Protein AF-A0ABD0WHJ7-F1 (afdb_monomer_lite)

Structure (mmCIF, N/CA/C/O backbone):
data_AF-A0ABD0WHJ7-F1
#
_entry.id   AF-A0ABD0WHJ7-F1
#
loop_
_atom_site.group_PDB
_atom_site.id
_atom_site.type_symbol
_atom_site.label_atom_id
_atom_site.label_alt_id
_atom_site.label_comp_id
_atom_site.label_asym_id
_atom_site.label_entity_id
_atom_site.label_seq_id
_atom_site.pdbx_PDB_ins_code
_atom_site.Cartn_x
_atom_site.Cartn_y
_atom_site.Cartn_z
_atom_site.occupancy
_atom_site.B_iso_or_equiv
_atom_site.auth_seq_id
_atom_site.auth_comp_id
_atom_site.auth_asym_id
_atom_site.auth_atom_id
_atom_site.pdbx_PDB_model_num
ATOM 1 N N . MET A 1 1 ? 36.253 60.036 -29.760 1.00 35.03 1 MET A N 1
ATOM 2 C CA . MET A 1 1 ? 35.788 59.041 -28.772 1.00 35.03 1 MET A CA 1
ATOM 3 C C . MET A 1 1 ? 35.378 57.776 -29.531 1.00 35.03 1 MET A C 1
ATOM 5 O O . MET A 1 1 ? 34.557 57.881 -30.425 1.00 35.03 1 MET A O 1
ATOM 9 N N . ASN A 1 2 ? 36.084 56.672 -29.255 1.00 42.66 2 ASN A N 1
ATOM 10 C CA . ASN A 1 2 ? 35.967 55.265 -29.696 1.00 42.66 2 ASN A CA 1
ATOM 11 C C . ASN A 1 2 ? 35.539 54.884 -31.145 1.00 42.66 2 ASN A C 1
ATOM 13 O O . ASN A 1 2 ? 34.380 54.905 -31.533 1.00 42.66 2 ASN A O 1
ATOM 17 N N . LYS A 1 3 ? 36.512 54.353 -31.908 1.00 43.16 3 LYS A N 1
ATOM 18 C CA . LYS A 1 3 ? 36.286 53.392 -33.000 1.00 43.16 3 LYS A CA 1
ATOM 19 C C . LYS A 1 3 ? 36.239 51.978 -32.413 1.00 43.16 3 LYS A C 1
ATOM 21 O O . LYS A 1 3 ? 37.250 51.518 -31.887 1.00 43.16 3 LYS A O 1
ATOM 26 N N . SER A 1 4 ? 35.123 51.266 -32.560 1.00 56.25 4 SER A N 1
ATOM 27 C CA . SER A 1 4 ? 35.011 49.867 -32.120 1.00 56.25 4 SER A CA 1
ATOM 28 C C . SER A 1 4 ? 35.163 48.895 -33.292 1.00 56.25 4 SER A C 1
ATOM 30 O O . SER A 1 4 ? 34.253 48.605 -34.063 1.00 56.25 4 SER A O 1
ATOM 32 N N . LYS A 1 5 ? 36.410 48.443 -33.395 1.00 49.12 5 LYS A N 1
ATOM 33 C CA . LYS A 1 5 ? 37.026 47.374 -34.186 1.00 49.12 5 LYS A CA 1
ATOM 34 C C . LYS A 1 5 ? 36.140 46.115 -34.306 1.00 49.12 5 LYS A C 1
ATOM 36 O O . LYS A 1 5 ? 35.992 45.372 -33.340 1.00 49.12 5 LYS A O 1
ATOM 41 N N . ARG A 1 6 ? 35.611 45.829 -35.506 1.00 57.69 6 ARG A N 1
ATOM 42 C CA . ARG A 1 6 ? 35.060 44.503 -35.855 1.00 57.69 6 ARG A CA 1
ATOM 43 C C . ARG A 1 6 ? 36.197 43.480 -35.789 1.00 57.69 6 ARG A C 1
ATOM 45 O O . ARG A 1 6 ? 37.166 43.574 -36.540 1.00 57.69 6 ARG A O 1
ATOM 52 N N . LYS A 1 7 ? 36.108 42.535 -34.854 1.00 57.53 7 LYS A N 1
ATOM 53 C CA . LYS A 1 7 ? 37.086 41.459 -34.686 1.00 57.53 7 LYS A CA 1
ATOM 54 C C . LYS A 1 7 ? 36.726 40.314 -35.630 1.00 57.53 7 LYS A C 1
ATOM 56 O O . LYS A 1 7 ? 35.741 39.621 -35.423 1.00 57.53 7 LYS A O 1
ATOM 61 N N . SER A 1 8 ? 37.533 40.167 -36.675 1.00 51.59 8 SER A N 1
ATOM 62 C CA . SER A 1 8 ? 37.621 38.968 -37.507 1.00 51.59 8 SER A CA 1
ATOM 63 C C . SER A 1 8 ? 38.028 37.764 -36.652 1.00 51.59 8 SER A C 1
ATOM 65 O O . SER A 1 8 ? 38.966 37.884 -35.856 1.00 51.59 8 SER A O 1
ATOM 67 N N . ARG A 1 9 ? 37.360 36.615 -36.837 1.00 46.69 9 ARG A N 1
ATOM 68 C CA . ARG A 1 9 ? 37.979 35.297 -36.636 1.00 46.69 9 ARG A CA 1
ATOM 69 C C . ARG A 1 9 ? 37.249 34.188 -37.412 1.00 46.69 9 ARG A C 1
ATOM 71 O O . ARG A 1 9 ? 36.320 33.588 -36.899 1.00 46.69 9 ARG A O 1
ATOM 78 N N . VAL A 1 10 ? 37.757 33.955 -38.624 1.00 47.09 10 VAL A N 1
ATOM 79 C CA . VAL A 1 10 ? 38.113 32.649 -39.213 1.00 47.09 10 VAL A CA 1
ATOM 80 C C . VAL A 1 10 ? 37.068 31.528 -39.118 1.00 47.09 10 VAL A C 1
ATOM 82 O O . VAL A 1 10 ? 37.019 30.791 -38.135 1.00 47.09 10 VAL A O 1
ATOM 85 N N . ASP A 1 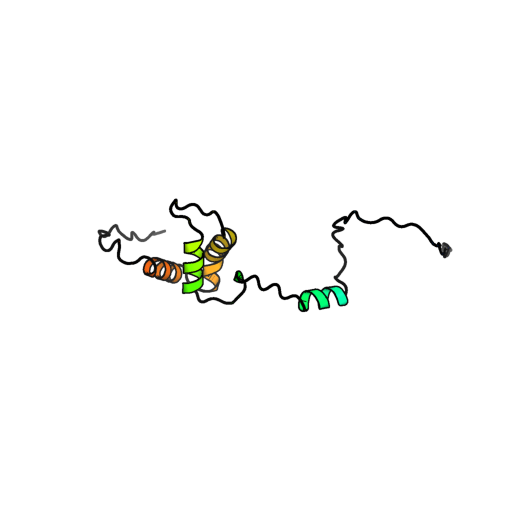11 ? 36.346 31.326 -40.219 1.00 44.50 11 ASP A N 1
ATOM 86 C CA . ASP A 1 11 ? 35.859 30.015 -40.644 1.00 44.50 11 ASP A CA 1
ATOM 87 C C . ASP A 1 11 ? 37.058 29.088 -40.904 1.00 44.50 11 ASP A C 1
ATOM 89 O O . ASP A 1 11 ? 37.924 29.397 -41.726 1.00 44.50 11 ASP A O 1
ATOM 93 N N . LEU A 1 12 ? 37.124 27.951 -40.205 1.00 43.75 12 LEU A N 1
ATOM 94 C CA . LEU A 1 12 ? 38.002 26.840 -40.574 1.00 43.75 12 LEU A CA 1
ATOM 95 C C . LEU A 1 12 ? 37.165 25.557 -40.702 1.00 43.75 12 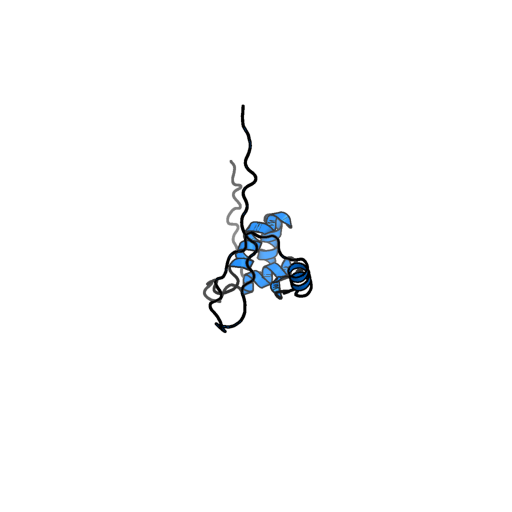LEU A C 1
ATOM 97 O O . LEU A 1 12 ? 36.583 25.117 -39.707 1.00 43.75 12 LEU A O 1
ATOM 101 N N . PRO A 1 13 ? 37.124 24.925 -41.886 1.00 54.22 13 PRO A N 1
ATOM 102 C CA . PRO A 1 13 ? 36.626 23.573 -42.047 1.00 54.22 13 PRO A CA 1
ATOM 103 C C . PRO A 1 13 ? 37.773 22.592 -41.775 1.00 54.22 13 PRO A C 1
ATOM 105 O O . PRO A 1 13 ? 38.843 22.681 -42.372 1.00 54.22 13 PRO A O 1
ATOM 108 N N . CYS A 1 14 ? 37.559 21.634 -40.883 1.00 34.94 14 CYS A N 1
ATOM 109 C CA . CYS A 1 14 ? 38.422 20.462 -40.755 1.00 34.94 14 CYS A CA 1
ATOM 110 C C . CYS A 1 14 ? 37.475 19.270 -40.549 1.00 34.94 14 CYS A C 1
ATOM 112 O O . CYS A 1 14 ? 36.695 19.270 -39.605 1.00 34.94 14 CYS A O 1
ATOM 114 N N . GLY A 1 15 ? 37.343 18.300 -41.451 1.00 34.69 15 GLY A N 1
ATOM 115 C CA . GLY A 1 15 ? 38.397 17.674 -42.238 1.00 34.69 15 GLY A CA 1
ATOM 116 C C . GLY A 1 15 ? 38.745 16.330 -41.598 1.00 34.69 15 GLY A C 1
ATOM 117 O O . GLY A 1 15 ? 39.685 16.262 -40.830 1.00 34.69 15 GLY A O 1
ATOM 118 N N . VAL A 1 16 ? 37.918 15.316 -41.889 1.00 40.66 16 VAL A N 1
ATOM 119 C CA . VAL A 1 16 ? 38.224 13.881 -42.088 1.00 40.66 16 VAL A CA 1
ATOM 120 C C . VAL A 1 16 ? 39.148 13.126 -41.091 1.00 40.66 16 VAL A C 1
ATOM 122 O O . VAL A 1 16 ? 40.270 13.512 -40.806 1.00 40.66 16 VAL A O 1
ATOM 125 N N . THR A 1 17 ? 38.700 11.903 -40.752 1.00 35.56 17 THR A N 1
ATOM 126 C CA . THR A 1 17 ? 39.390 10.723 -40.160 1.00 35.56 17 THR A CA 1
ATOM 127 C C . THR A 1 17 ? 39.567 10.608 -38.642 1.00 35.56 17 THR A C 1
ATOM 129 O O . THR A 1 17 ? 39.996 11.525 -37.959 1.00 35.56 17 THR A O 1
ATOM 132 N N . GLY A 1 18 ? 39.305 9.391 -38.138 1.00 32.72 18 GLY A N 1
ATOM 133 C CA . GLY A 1 18 ? 39.825 8.901 -36.858 1.00 32.72 18 GLY A CA 1
ATOM 134 C C . GLY A 1 18 ? 38.759 8.326 -35.931 1.00 32.72 18 GLY A C 1
ATOM 135 O O . GLY A 1 18 ? 38.123 9.051 -35.173 1.00 32.72 18 GLY A O 1
ATOM 136 N N . GLY A 1 19 ? 38.562 7.006 -35.968 1.00 45.53 19 GLY A N 1
ATOM 137 C CA . GLY A 1 19 ? 37.704 6.310 -35.014 1.00 45.53 19 GLY A CA 1
ATOM 138 C C . GLY A 1 19 ? 38.291 6.310 -33.602 1.00 45.53 19 GLY A C 1
ATOM 139 O O . GLY A 1 19 ? 39.445 5.948 -33.414 1.00 45.53 19 GLY A O 1
ATOM 140 N N . VAL A 1 20 ? 37.465 6.628 -32.602 1.00 37.66 20 VAL A N 1
ATOM 141 C CA . VAL A 1 20 ? 37.690 6.256 -31.198 1.00 37.66 20 VAL A CA 1
ATOM 142 C C . VAL A 1 20 ? 36.336 5.900 -30.584 1.00 37.66 20 VAL A C 1
ATOM 144 O O . VAL A 1 20 ? 35.479 6.757 -30.368 1.00 37.66 20 VAL A O 1
ATOM 147 N N . ARG A 1 21 ? 36.119 4.607 -30.317 1.00 47.53 21 ARG A N 1
ATOM 148 C CA . ARG A 1 21 ? 34.972 4.135 -29.535 1.00 47.53 21 ARG A CA 1
ATOM 149 C C . ARG A 1 21 ? 35.259 4.305 -28.042 1.00 47.53 21 ARG A C 1
ATOM 151 O O . ARG A 1 21 ? 36.242 3.795 -27.525 1.00 47.53 21 ARG A O 1
ATOM 158 N N . SER A 1 22 ? 34.275 4.895 -27.368 1.00 53.25 22 SER A N 1
ATOM 159 C CA . SER A 1 22 ? 33.838 4.572 -26.007 1.00 53.25 22 SER A CA 1
ATOM 160 C C . SER A 1 22 ? 34.751 4.940 -24.828 1.00 53.25 22 SER A C 1
ATOM 162 O O . SER A 1 22 ? 35.399 4.095 -24.216 1.00 53.25 22 SER A O 1
ATOM 164 N N . ARG A 1 23 ? 34.578 6.173 -24.346 1.00 46.41 23 ARG A N 1
ATOM 165 C CA . ARG A 1 23 ? 34.339 6.423 -22.915 1.00 46.41 23 ARG A CA 1
ATOM 166 C C . ARG A 1 23 ? 33.088 7.290 -22.808 1.00 46.41 23 ARG A C 1
ATOM 168 O O . ARG A 1 23 ? 33.129 8.462 -23.163 1.00 46.41 23 ARG A O 1
ATOM 175 N N . ARG A 1 24 ? 31.958 6.716 -22.374 1.00 55.62 24 ARG A N 1
ATOM 176 C CA . ARG A 1 24 ? 30.764 7.506 -22.034 1.00 55.62 24 ARG A CA 1
ATOM 177 C C . ARG A 1 24 ? 31.084 8.290 -20.765 1.00 55.62 24 ARG A C 1
ATOM 179 O O . ARG A 1 24 ? 30.836 7.815 -19.662 1.00 55.62 24 ARG A O 1
ATOM 186 N N . SER A 1 25 ? 31.654 9.480 -20.918 1.00 52.16 25 SER A N 1
ATOM 187 C CA . SER A 1 25 ? 31.478 10.506 -19.905 1.00 52.16 25 SER A CA 1
ATOM 188 C C . SER A 1 25 ? 29.970 10.715 -19.795 1.00 52.16 25 SER A C 1
ATOM 190 O O . SER A 1 25 ? 29.301 11.050 -20.773 1.00 52.16 25 SER A O 1
ATOM 192 N N . VAL A 1 26 ? 29.400 10.458 -18.618 1.00 55.09 26 VAL A N 1
ATOM 193 C CA . VAL A 1 26 ? 28.074 10.980 -18.283 1.00 55.09 26 VAL A CA 1
ATOM 194 C C . VAL A 1 26 ? 28.263 12.488 -18.153 1.00 55.09 26 VAL A C 1
ATOM 196 O O . VAL A 1 26 ? 28.428 13.039 -17.069 1.00 55.09 26 VAL A O 1
ATOM 199 N N . GLN A 1 27 ? 28.364 13.154 -19.300 1.00 59.19 27 GLN A N 1
ATOM 200 C CA . GLN A 1 27 ? 28.383 14.594 -19.397 1.00 59.19 27 GLN A CA 1
ATOM 201 C C . GLN A 1 27 ? 26.965 15.003 -19.010 1.00 59.19 27 GLN A C 1
ATOM 203 O O . GLN A 1 27 ? 26.038 14.851 -19.806 1.00 59.19 27 GLN A O 1
ATOM 208 N N . ARG A 1 28 ? 26.779 15.416 -17.749 1.00 58.94 28 ARG A N 1
ATOM 209 C CA . ARG A 1 28 ? 25.521 15.990 -17.255 1.00 58.94 28 ARG A CA 1
ATOM 210 C C . ARG A 1 28 ? 25.297 17.275 -18.043 1.00 58.94 28 ARG A C 1
ATOM 212 O O . ARG A 1 28 ? 25.753 18.349 -17.667 1.00 58.94 28 ARG A O 1
ATOM 219 N N . ARG A 1 29 ? 24.711 17.119 -19.227 1.00 61.78 29 ARG A N 1
ATOM 220 C CA . ARG A 1 29 ? 24.390 18.190 -20.152 1.00 61.78 29 ARG A CA 1
ATOM 221 C C . ARG A 1 29 ? 23.345 19.052 -19.453 1.00 61.78 29 ARG A C 1
ATOM 223 O O . ARG A 1 29 ? 22.181 18.683 -19.392 1.00 61.78 29 ARG A O 1
ATOM 230 N N . MET A 1 30 ? 23.778 20.198 -18.927 1.00 60.50 30 MET A N 1
ATOM 231 C CA . MET A 1 30 ? 22.918 21.323 -18.531 1.00 60.50 30 MET A CA 1
ATOM 232 C C . MET A 1 30 ? 22.357 21.998 -19.790 1.00 60.50 30 MET A C 1
ATOM 234 O O . MET A 1 30 ? 22.550 23.182 -20.036 1.00 60.50 30 MET A O 1
ATOM 238 N N . THR A 1 31 ? 21.760 21.199 -20.663 1.00 71.12 31 THR A N 1
ATOM 239 C CA . THR A 1 31 ? 21.098 21.637 -21.886 1.00 71.12 31 THR A CA 1
ATOM 240 C C . THR A 1 31 ? 19.738 20.975 -21.912 1.00 71.12 31 THR A C 1
ATOM 242 O O . THR A 1 31 ? 19.585 19.823 -21.505 1.00 71.12 31 THR A O 1
ATOM 245 N N . CYS A 1 32 ? 18.745 21.743 -22.341 1.00 69.94 32 CYS A N 1
ATOM 246 C CA . CYS A 1 32 ? 17.380 21.277 -22.494 1.00 69.94 32 CYS A CA 1
ATOM 247 C C . CYS A 1 32 ? 17.391 20.008 -23.367 1.00 69.94 32 CYS A C 1
ATOM 249 O O . CYS A 1 32 ? 18.086 20.001 -24.391 1.00 69.94 32 CYS A O 1
ATOM 251 N N . PRO A 1 33 ? 16.679 18.935 -22.981 1.00 79.19 33 PRO A N 1
ATOM 252 C CA . PRO A 1 33 ? 16.615 17.724 -23.792 1.00 79.19 33 PRO A CA 1
ATOM 253 C C . PRO A 1 33 ? 16.103 18.062 -25.196 1.00 79.19 33 PRO A C 1
ATOM 255 O O . PRO A 1 33 ? 15.229 18.917 -25.358 1.00 79.19 33 PRO A O 1
ATOM 258 N N . SER A 1 34 ? 16.669 17.425 -26.225 1.00 79.62 34 SER A N 1
ATOM 259 C CA . SER A 1 34 ? 16.247 17.684 -27.603 1.00 79.62 34 SER A CA 1
ATOM 260 C C . SER A 1 34 ? 14.847 17.109 -27.854 1.00 79.62 34 SER A C 1
ATOM 262 O O . SER A 1 34 ? 14.446 16.141 -27.209 1.00 79.62 34 SER A O 1
ATOM 264 N N . PHE A 1 35 ? 14.089 17.670 -28.803 1.00 82.75 35 PHE A N 1
ATOM 265 C CA . PHE A 1 35 ? 12.741 17.180 -29.132 1.00 82.75 35 PHE A CA 1
ATOM 266 C C . PHE A 1 35 ? 12.685 15.658 -29.413 1.00 82.75 35 PHE A C 1
ATOM 268 O O . PHE A 1 35 ? 11.777 14.992 -28.907 1.00 82.75 35 PHE A O 1
ATOM 275 N N . PRO A 1 36 ? 13.667 15.056 -30.117 1.00 83.56 36 PRO A N 1
ATOM 276 C CA . PRO A 1 36 ? 13.750 13.601 -30.256 1.00 83.56 36 PRO A CA 1
ATOM 277 C C . PRO A 1 36 ? 13.992 12.849 -28.940 1.00 83.56 36 PRO A C 1
ATOM 279 O O . PRO A 1 36 ? 13.451 11.760 -28.765 1.00 83.56 36 PRO A O 1
ATOM 282 N N . ASP A 1 37 ? 14.780 13.400 -28.012 1.00 82.00 37 ASP A N 1
ATOM 283 C CA . ASP A 1 37 ? 15.033 12.777 -26.703 1.00 82.00 37 ASP A CA 1
ATOM 284 C C . ASP A 1 37 ? 13.776 12.795 -25.830 1.00 82.00 37 ASP A C 1
ATOM 286 O O . ASP A 1 37 ? 13.441 11.790 -25.201 1.00 82.00 37 ASP A O 1
ATOM 290 N N . ILE A 1 38 ? 13.040 13.911 -25.855 1.00 82.44 38 ILE A N 1
ATOM 291 C CA . ILE A 1 38 ? 11.735 14.039 -25.194 1.00 82.44 38 ILE A CA 1
ATOM 292 C C . ILE A 1 38 ? 10.762 13.013 -25.786 1.00 82.44 38 ILE A C 1
ATOM 294 O O . ILE A 1 38 ? 10.149 12.240 -25.052 1.00 82.44 38 ILE A O 1
ATOM 298 N N . SER A 1 39 ? 10.677 12.947 -27.118 1.00 84.94 39 SER A N 1
ATOM 299 C CA . SER A 1 39 ? 9.797 12.008 -27.825 1.00 84.94 39 SER A CA 1
ATOM 300 C C . SER A 1 39 ? 10.107 10.549 -27.472 1.00 84.94 39 SER A C 1
ATOM 302 O O . SER A 1 39 ? 9.185 9.763 -27.259 1.00 84.94 39 SER A O 1
ATOM 304 N N . LYS A 1 40 ? 11.392 10.185 -27.358 1.00 84.44 40 LYS A N 1
ATOM 305 C CA . LYS A 1 40 ? 11.833 8.840 -26.951 1.00 84.44 40 LYS A CA 1
ATOM 306 C C . LYS A 1 40 ? 11.489 8.515 -25.498 1.00 84.44 40 LYS A C 1
ATOM 308 O O . LYS A 1 40 ? 11.087 7.389 -25.222 1.00 84.44 40 LYS A O 1
ATOM 313 N N . ALA A 1 41 ? 11.638 9.471 -24.582 1.00 77.88 41 ALA A N 1
ATOM 314 C CA . ALA A 1 41 ? 11.273 9.276 -23.178 1.00 77.88 41 ALA A CA 1
ATOM 315 C C . ALA A 1 41 ? 9.759 9.070 -23.009 1.00 77.88 41 ALA A C 1
ATOM 317 O O . ALA A 1 41 ? 9.341 8.204 -22.248 1.00 77.88 41 ALA A O 1
ATOM 318 N N . LEU A 1 42 ? 8.944 9.805 -23.772 1.00 78.94 42 LEU A N 1
ATOM 319 C CA . LEU A 1 42 ? 7.487 9.638 -23.788 1.00 78.94 42 LEU A CA 1
ATOM 320 C C . LEU A 1 42 ? 7.048 8.278 -24.360 1.00 78.94 42 LEU A C 1
ATOM 322 O O . LEU A 1 42 ? 6.036 7.734 -23.933 1.00 78.94 42 LEU A O 1
ATOM 326 N N . GLN A 1 43 ? 7.811 7.717 -25.304 1.00 78.88 43 GLN A N 1
ATOM 327 C CA . GLN A 1 43 ? 7.546 6.399 -25.905 1.00 78.88 43 GLN A CA 1
ATOM 328 C C . GLN A 1 43 ? 7.999 5.219 -25.039 1.00 78.88 43 GLN A C 1
ATOM 330 O O . GLN A 1 43 ? 7.602 4.089 -25.311 1.00 78.88 43 GLN A O 1
ATOM 335 N N . ASN A 1 44 ? 8.813 5.460 -24.011 1.00 63.88 44 ASN A N 1
ATOM 336 C CA . ASN A 1 44 ? 9.239 4.437 -23.068 1.00 63.88 44 ASN A CA 1
ATOM 337 C C . ASN A 1 44 ? 8.599 4.719 -21.706 1.00 63.88 44 ASN A C 1
ATOM 339 O O . ASN A 1 44 ? 9.278 5.205 -20.795 1.00 63.88 44 ASN A O 1
ATOM 343 N N . PRO A 1 45 ? 7.291 4.439 -21.530 1.00 62.19 45 PRO A N 1
ATOM 344 C CA . PRO A 1 45 ? 6.800 4.270 -20.186 1.00 62.19 45 PRO A CA 1
ATOM 345 C C . PRO A 1 45 ? 7.604 3.085 -19.655 1.00 62.19 45 PRO A C 1
ATOM 347 O O . PRO A 1 45 ? 7.491 1.969 -20.152 1.00 62.19 45 PRO A O 1
ATOM 350 N N . VAL A 1 46 ? 8.468 3.325 -18.679 1.00 58.16 46 VAL A N 1
ATOM 351 C CA . VAL A 1 46 ? 8.925 2.261 -17.796 1.00 58.16 46 VAL A CA 1
ATOM 352 C C . VAL A 1 46 ? 7.885 2.239 -16.682 1.00 58.16 46 VAL A C 1
ATOM 354 O O . VAL A 1 46 ? 8.086 2.905 -15.663 1.00 58.16 46 VAL A O 1
ATOM 357 N N . PRO A 1 47 ? 6.726 1.562 -16.835 1.00 53.53 47 PRO A N 1
ATOM 358 C CA . PRO A 1 47 ? 5.952 1.222 -15.673 1.00 53.53 47 PRO A CA 1
ATOM 359 C C . PRO A 1 47 ? 6.791 0.162 -14.973 1.00 53.53 47 PRO A C 1
ATOM 361 O O . PRO A 1 47 ? 6.729 -1.027 -15.281 1.00 53.53 47 PRO A O 1
ATOM 364 N N . SER A 1 48 ? 7.607 0.580 -14.009 1.00 59.84 48 SER A N 1
ATOM 365 C CA . SER A 1 48 ? 7.909 -0.347 -12.934 1.00 59.84 48 SER A CA 1
ATOM 366 C C . SER A 1 48 ? 6.546 -0.867 -12.450 1.00 59.84 48 SER A C 1
ATOM 368 O O . SER A 1 48 ? 5.618 -0.071 -12.299 1.00 59.84 48 SER A O 1
ATOM 370 N N . PRO A 1 49 ? 6.354 -2.178 -12.236 1.00 59.50 49 PRO A N 1
ATOM 371 C CA . PRO A 1 49 ? 5.064 -2.727 -11.787 1.00 59.50 49 PRO A CA 1
ATOM 372 C C . PRO A 1 49 ? 4.571 -2.092 -10.469 1.00 59.50 49 PRO A C 1
ATOM 374 O O . PRO A 1 49 ? 3.411 -2.206 -10.092 1.00 59.50 49 PRO A O 1
ATOM 377 N N . GLN A 1 50 ? 5.461 -1.367 -9.794 1.00 56.72 50 GLN A N 1
ATOM 378 C CA . GLN A 1 50 ? 5.242 -0.530 -8.623 1.00 56.72 50 GLN A CA 1
ATOM 379 C C . GLN A 1 50 ? 4.441 0.756 -8.918 1.00 56.72 50 GLN A C 1
ATOM 381 O O . GLN A 1 50 ? 3.814 1.280 -8.005 1.00 56.72 50 GLN A O 1
ATOM 386 N N . ASN A 1 51 ? 4.449 1.240 -10.165 1.00 62.50 51 ASN A N 1
ATOM 387 C CA . ASN A 1 51 ? 3.897 2.525 -10.611 1.00 62.50 51 ASN A CA 1
ATOM 388 C C . ASN A 1 51 ? 2.452 2.429 -11.135 1.00 62.50 51 ASN A C 1
ATOM 390 O O . ASN A 1 51 ? 1.901 3.401 -11.649 1.00 62.50 51 ASN A O 1
ATOM 394 N N . ARG A 1 52 ? 1.823 1.250 -11.041 1.00 70.56 52 ARG A N 1
ATOM 395 C CA . ARG A 1 52 ? 0.374 1.148 -11.223 1.00 70.56 52 ARG A CA 1
ATOM 396 C C . ARG A 1 52 ? -0.328 1.696 -9.986 1.00 70.56 52 ARG A C 1
ATOM 398 O O . ARG A 1 52 ? 0.102 1.437 -8.861 1.00 70.56 52 ARG A O 1
ATOM 405 N N . ALA A 1 53 ? -1.427 2.415 -10.213 1.00 74.44 53 ALA A N 1
ATOM 406 C CA . ALA A 1 53 ? -2.358 2.762 -9.151 1.00 74.44 53 ALA A CA 1
ATOM 407 C C . ALA A 1 53 ? -2.764 1.483 -8.404 1.00 74.44 53 ALA A C 1
ATOM 409 O O . ALA A 1 53 ? -3.025 0.454 -9.029 1.00 74.44 53 ALA A O 1
ATOM 410 N N . ALA A 1 54 ? -2.772 1.557 -7.080 1.00 82.88 54 ALA A N 1
ATOM 411 C CA . ALA A 1 54 ? -3.165 0.467 -6.204 1.00 82.88 54 ALA A CA 1
ATOM 412 C C . ALA A 1 54 ? -4.143 1.005 -5.169 1.00 82.88 54 ALA A C 1
ATOM 414 O O . ALA A 1 54 ? -4.079 2.180 -4.793 1.00 82.88 54 ALA A O 1
ATOM 415 N N . SER A 1 55 ? -5.023 0.133 -4.696 1.00 90.00 55 SER A N 1
ATOM 416 C CA . SER A 1 55 ? -5.836 0.443 -3.526 1.00 90.00 55 SER A CA 1
ATOM 417 C C . SER A 1 55 ? -4.957 0.587 -2.277 1.00 90.00 55 SER A C 1
ATOM 419 O O . SER A 1 55 ? -3.817 0.112 -2.224 1.00 90.00 55 SER A O 1
ATOM 421 N N . LEU A 1 56 ? -5.494 1.240 -1.244 1.00 89.25 56 LEU A N 1
ATOM 422 C CA . LEU A 1 56 ? -4.785 1.397 0.025 1.00 89.25 56 LEU A CA 1
ATOM 423 C C . LEU A 1 56 ? -4.459 0.040 0.668 1.00 89.25 56 LEU A C 1
ATOM 425 O O . LEU A 1 56 ? -3.358 -0.143 1.178 1.00 89.25 56 LEU A O 1
ATOM 429 N N . ASP A 1 57 ? -5.385 -0.918 0.601 1.00 91.25 57 ASP A N 1
ATOM 430 C CA . ASP A 1 57 ? -5.207 -2.251 1.185 1.00 91.25 57 ASP A CA 1
ATOM 431 C C . ASP A 1 57 ? -4.125 -3.057 0.446 1.00 91.25 57 ASP A C 1
ATOM 433 O O . ASP A 1 57 ? -3.260 -3.663 1.080 1.00 91.25 57 ASP A O 1
ATOM 437 N N . GLU A 1 58 ? -4.079 -2.983 -0.888 1.00 91.25 58 GLU A N 1
ATOM 438 C CA . GLU A 1 58 ? -2.990 -3.579 -1.675 1.00 91.25 58 GLU A CA 1
ATOM 439 C C . GLU A 1 58 ? -1.638 -2.915 -1.391 1.00 91.25 58 GLU A C 1
ATOM 441 O O . GLU A 1 58 ? -0.603 -3.585 -1.377 1.00 91.25 58 GLU A O 1
ATOM 446 N N . LEU A 1 59 ? -1.607 -1.594 -1.181 1.00 91.25 59 LEU A N 1
ATOM 447 C CA . LEU A 1 59 ? -0.377 -0.882 -0.834 1.00 91.25 59 LEU A CA 1
ATOM 448 C C . LEU A 1 59 ? 0.143 -1.303 0.545 1.00 91.25 59 LEU A C 1
ATOM 450 O O . LEU A 1 59 ? 1.340 -1.563 0.684 1.00 91.25 59 LEU A O 1
ATOM 454 N N . ILE A 1 60 ? -0.749 -1.420 1.530 1.00 92.44 60 ILE A N 1
ATOM 455 C CA . ILE A 1 60 ? -0.426 -1.921 2.870 1.00 92.44 60 ILE A CA 1
ATOM 456 C C . ILE A 1 60 ? 0.140 -3.340 2.776 1.00 92.44 60 ILE A C 1
ATOM 458 O O . ILE A 1 60 ? 1.228 -3.594 3.290 1.00 92.44 60 ILE A O 1
ATOM 462 N N . LEU A 1 61 ? -0.532 -4.241 2.054 1.00 91.88 61 LEU A N 1
ATOM 463 C CA . LEU A 1 61 ? -0.076 -5.622 1.897 1.00 91.88 61 LEU A CA 1
ATOM 464 C C . LEU A 1 61 ? 1.298 -5.701 1.214 1.00 91.88 61 LEU A C 1
ATOM 466 O O . LEU A 1 61 ? 2.172 -6.449 1.652 1.00 91.88 61 LEU A O 1
ATOM 470 N N . ARG A 1 62 ? 1.535 -4.884 0.178 1.00 91.56 62 ARG A N 1
ATOM 471 C CA . ARG A 1 62 ? 2.855 -4.789 -0.467 1.00 91.56 62 ARG A CA 1
ATOM 472 C C . ARG A 1 62 ? 3.939 -4.310 0.496 1.00 91.56 62 ARG A C 1
ATOM 474 O O . ARG A 1 62 ? 5.045 -4.834 0.427 1.00 91.56 62 ARG A O 1
ATOM 481 N N . CYS A 1 63 ? 3.635 -3.358 1.379 1.00 91.94 63 CYS A N 1
ATOM 482 C CA . CYS A 1 63 ? 4.576 -2.896 2.402 1.00 91.94 63 CYS A CA 1
ATOM 483 C C . CYS A 1 63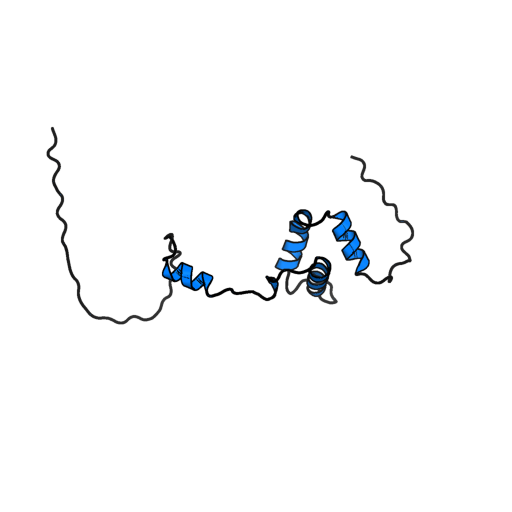 ? 4.880 -3.985 3.436 1.00 91.94 63 CYS A C 1
ATOM 485 O O . CYS A 1 63 ? 6.038 -4.153 3.807 1.00 91.94 63 CYS A O 1
ATOM 487 N N . LEU A 1 64 ? 3.872 -4.743 3.876 1.00 91.50 64 LEU A N 1
ATOM 488 C CA . LEU A 1 64 ? 4.061 -5.849 4.822 1.00 91.50 64 LEU A CA 1
ATOM 489 C C . LEU A 1 64 ? 4.952 -6.949 4.231 1.00 91.50 64 LEU A C 1
ATOM 491 O O . LEU A 1 64 ? 5.875 -7.409 4.893 1.00 91.50 64 LEU A O 1
ATOM 495 N N . ASN A 1 65 ? 4.766 -7.274 2.950 1.00 91.12 65 ASN A N 1
ATOM 496 C CA . ASN A 1 65 ? 5.593 -8.250 2.231 1.00 91.12 65 ASN A CA 1
ATOM 497 C C . ASN A 1 65 ? 7.056 -7.807 2.018 1.00 91.12 65 ASN A C 1
ATOM 499 O O . ASN A 1 65 ? 7.862 -8.582 1.505 1.00 91.12 65 ASN A O 1
ATOM 503 N N . CYS A 1 66 ? 7.418 -6.564 2.356 1.00 92.75 66 CYS A N 1
ATOM 504 C CA . CYS A 1 66 ? 8.810 -6.110 2.328 1.00 92.75 66 CYS A CA 1
ATOM 505 C C . CYS A 1 66 ? 9.616 -6.568 3.556 1.00 92.75 66 CYS A C 1
ATOM 507 O O . CYS A 1 66 ? 10.851 -6.552 3.504 1.00 92.75 66 CYS A O 1
ATOM 509 N N . PHE A 1 67 ? 8.944 -6.960 4.641 1.00 90.88 67 PHE A N 1
ATOM 510 C CA . PHE A 1 67 ? 9.577 -7.462 5.856 1.00 90.88 67 PHE A CA 1
ATOM 511 C C . PHE A 1 67 ? 9.734 -8.981 5.782 1.00 90.88 67 PHE A C 1
ATOM 513 O O . PHE A 1 67 ? 8.805 -9.694 5.411 1.00 90.88 67 PHE A O 1
ATOM 520 N N .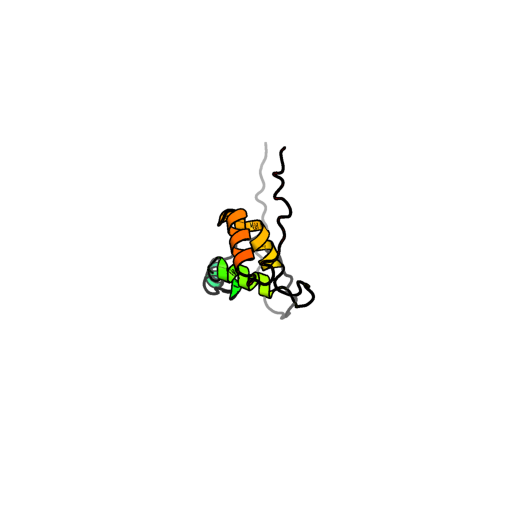 ASP A 1 68 ? 10.922 -9.469 6.132 1.00 89.25 68 ASP A N 1
ATOM 521 C CA . ASP A 1 68 ? 11.178 -10.904 6.274 1.00 89.25 68 ASP A CA 1
ATOM 522 C C . ASP A 1 68 ? 10.633 -11.436 7.615 1.00 89.25 68 ASP A C 1
ATOM 524 O O . ASP A 1 68 ? 10.254 -10.653 8.492 1.00 89.25 68 ASP A O 1
ATOM 528 N N . SER A 1 69 ? 10.651 -12.754 7.822 1.00 88.69 69 SER A N 1
ATOM 529 C CA . SER A 1 69 ? 10.230 -13.386 9.084 1.00 88.69 69 SER A CA 1
ATOM 530 C C . SER A 1 69 ? 11.027 -12.902 10.302 1.00 88.69 69 SER A C 1
ATOM 532 O O . SER A 1 69 ? 10.492 -12.852 11.405 1.00 88.69 69 SER A O 1
ATOM 534 N N . ASP A 1 70 ? 12.280 -12.483 10.095 1.00 90.50 70 ASP A N 1
ATOM 535 C CA . ASP A 1 70 ? 13.139 -11.871 11.121 1.00 90.50 70 ASP A CA 1
ATOM 536 C C . ASP A 1 70 ? 12.799 -10.390 11.403 1.00 90.50 70 ASP A C 1
ATOM 538 O O . ASP A 1 70 ? 13.491 -9.724 12.175 1.00 90.50 70 ASP A O 1
ATOM 542 N N . GLY A 1 71 ? 11.799 -9.821 10.721 1.00 87.25 71 GLY A N 1
ATOM 543 C CA . GLY A 1 71 ? 11.449 -8.398 10.794 1.00 87.25 71 GLY A CA 1
ATOM 544 C C . GLY A 1 71 ? 12.426 -7.475 10.056 1.00 87.25 71 GLY A C 1
ATOM 545 O O . GLY A 1 71 ? 12.355 -6.252 10.187 1.00 87.25 71 GLY A O 1
ATOM 546 N N . LYS A 1 72 ? 13.354 -8.031 9.269 1.00 91.25 72 LYS A N 1
ATOM 547 C CA . LYS A 1 72 ? 14.336 -7.250 8.508 1.00 91.25 72 LYS A CA 1
ATOM 548 C C . LYS A 1 72 ? 13.737 -6.742 7.203 1.00 91.25 72 LYS A C 1
ATOM 550 O O . LYS A 1 72 ? 13.134 -7.491 6.440 1.00 91.25 72 LYS A O 1
ATOM 555 N N . LEU A 1 73 ? 13.980 -5.467 6.913 1.00 89.94 73 LEU A N 1
ATOM 556 C CA . LEU A 1 73 ? 13.561 -4.815 5.677 1.00 89.94 73 LEU A CA 1
ATOM 557 C C . LEU A 1 73 ? 14.683 -4.911 4.632 1.00 89.94 73 LEU A C 1
ATOM 559 O O . LEU A 1 73 ? 15.548 -4.040 4.556 1.00 89.94 73 LEU A O 1
ATOM 563 N N . ALA A 1 74 ? 14.700 -5.994 3.851 1.00 76.44 74 ALA A N 1
ATOM 564 C CA . ALA A 1 74 ? 15.772 -6.253 2.880 1.00 76.44 74 ALA A CA 1
ATOM 565 C C . ALA A 1 74 ? 15.479 -5.692 1.476 1.00 76.44 74 ALA A C 1
ATOM 567 O O . ALA A 1 74 ? 16.392 -5.273 0.763 1.00 76.44 74 ALA A O 1
ATOM 568 N N . ARG A 1 75 ? 14.208 -5.680 1.052 1.00 80.44 75 ARG A N 1
ATOM 569 C CA . ARG A 1 75 ? 13.770 -5.209 -0.275 1.00 80.44 75 ARG A CA 1
ATOM 570 C C . ARG A 1 75 ? 12.564 -4.291 -0.109 1.00 80.44 75 ARG A C 1
ATOM 572 O O . ARG A 1 75 ? 11.699 -4.567 0.704 1.00 80.44 75 ARG A O 1
ATOM 579 N N . GLY A 1 76 ? 12.491 -3.208 -0.885 1.00 86.38 76 GLY A N 1
ATOM 580 C CA . GLY A 1 76 ? 11.324 -2.316 -0.873 1.00 86.38 76 GLY A CA 1
ATOM 581 C C . GLY A 1 76 ? 11.303 -1.264 0.242 1.00 86.38 76 GLY A C 1
ATOM 582 O O . GLY A 1 76 ? 10.255 -0.676 0.492 1.00 86.38 76 GLY A O 1
ATOM 583 N N . SER A 1 77 ? 12.448 -0.951 0.859 1.00 91.12 77 SER A N 1
ATOM 584 C CA . SER A 1 77 ? 12.548 0.124 1.862 1.00 91.12 77 SER A CA 1
ATOM 585 C C . SER A 1 77 ? 12.011 1.462 1.357 1.00 91.12 77 SER A C 1
ATOM 587 O O . SER A 1 77 ? 11.311 2.164 2.078 1.00 91.12 77 SER A O 1
ATOM 589 N N . GLN A 1 78 ? 12.260 1.786 0.088 1.00 91.56 78 GLN A N 1
ATOM 590 C CA . GLN A 1 78 ? 11.714 2.979 -0.549 1.00 91.56 78 GLN A CA 1
ATOM 591 C C . GLN A 1 78 ? 10.179 2.987 -0.558 1.00 91.56 78 GLN A C 1
ATOM 593 O O . GLN A 1 78 ? 9.589 4.024 -0.275 1.00 91.56 78 GLN A O 1
ATOM 598 N N . LEU A 1 79 ? 9.531 1.854 -0.852 1.00 91.62 79 LEU A N 1
ATOM 599 C CA . LEU A 1 79 ? 8.070 1.749 -0.883 1.00 91.62 79 LEU A CA 1
ATOM 600 C C . LEU A 1 79 ? 7.477 1.965 0.510 1.00 91.62 79 LEU A C 1
ATOM 602 O O . LEU A 1 79 ? 6.545 2.754 0.663 1.00 91.62 79 LEU A O 1
ATOM 606 N N . VAL A 1 80 ? 8.044 1.295 1.517 1.00 93.81 80 VAL A N 1
ATOM 607 C CA . VAL A 1 80 ? 7.612 1.425 2.914 1.00 93.81 80 VAL A CA 1
ATOM 608 C C . VAL A 1 80 ? 7.802 2.862 3.392 1.00 93.81 80 VAL A C 1
ATOM 610 O O . VAL A 1 80 ? 6.859 3.473 3.888 1.00 93.81 80 VAL A O 1
ATOM 613 N N . ASN A 1 81 ? 8.979 3.443 3.155 1.00 94.19 81 ASN A N 1
ATOM 614 C CA . ASN A 1 81 ? 9.287 4.813 3.555 1.00 94.19 81 ASN A CA 1
ATOM 615 C C . ASN A 1 81 ? 8.372 5.826 2.862 1.00 94.19 81 ASN A C 1
ATOM 617 O O . ASN A 1 81 ? 7.822 6.700 3.527 1.00 94.19 81 ASN A O 1
ATOM 621 N N . MET A 1 82 ? 8.172 5.707 1.545 1.00 93.75 82 MET A N 1
ATOM 622 C CA . MET A 1 82 ? 7.253 6.587 0.823 1.00 93.75 82 MET A CA 1
ATOM 623 C C . MET A 1 82 ? 5.829 6.451 1.349 1.00 93.75 82 MET A C 1
ATOM 625 O O . MET A 1 82 ? 5.189 7.462 1.605 1.00 93.75 82 MET A O 1
ATOM 629 N N . THR A 1 83 ? 5.340 5.231 1.558 1.00 93.00 83 THR A N 1
ATOM 630 C CA . THR A 1 83 ? 3.979 5.012 2.060 1.00 93.00 83 THR A CA 1
ATOM 631 C C . THR A 1 83 ? 3.814 5.625 3.447 1.00 93.00 83 THR A C 1
ATOM 633 O O . THR A 1 83 ? 2.903 6.418 3.657 1.00 93.00 83 THR A O 1
ATOM 636 N N . LEU A 1 84 ? 4.729 5.351 4.378 1.00 94.00 84 LEU A N 1
ATOM 637 C CA . LEU A 1 84 ? 4.650 5.874 5.742 1.00 94.00 84 LEU A CA 1
ATOM 638 C C . LEU A 1 84 ? 4.823 7.397 5.812 1.00 94.00 84 LEU A C 1
ATOM 640 O O . LEU A 1 84 ? 4.133 8.034 6.600 1.00 94.00 84 LEU A O 1
ATOM 644 N N . MET A 1 85 ? 5.672 8.005 4.980 1.00 95.06 85 MET A N 1
ATOM 645 C CA . MET A 1 85 ? 5.824 9.468 4.960 1.00 95.06 85 MET A CA 1
ATOM 646 C C . MET A 1 85 ? 4.657 10.179 4.266 1.00 95.06 85 MET A C 1
ATOM 648 O O . MET A 1 85 ? 4.270 11.265 4.688 1.00 95.06 85 MET A O 1
ATOM 652 N N . MET A 1 86 ? 4.093 9.579 3.215 1.00 95.06 86 MET A N 1
ATOM 653 C CA . MET A 1 86 ? 3.158 10.256 2.307 1.00 95.06 86 MET A CA 1
ATOM 654 C C . MET A 1 86 ? 1.693 9.852 2.508 1.00 95.06 86 MET A C 1
ATOM 656 O O . MET A 1 86 ? 0.818 10.446 1.881 1.00 95.06 86 MET A O 1
ATOM 660 N N . HIS A 1 87 ? 1.388 8.862 3.359 1.00 93.31 87 HIS A N 1
ATOM 661 C CA . HIS A 1 87 ? 0.015 8.363 3.538 1.00 93.31 87 HIS A CA 1
ATOM 662 C C . HIS A 1 87 ? -0.983 9.469 3.908 1.00 93.31 87 HIS A C 1
ATOM 664 O O . HIS A 1 87 ? -2.128 9.417 3.461 1.00 93.31 87 HIS A O 1
ATOM 670 N N . SER A 1 88 ? -0.542 10.487 4.658 1.00 93.88 88 SER A N 1
ATOM 671 C CA . SER A 1 88 ? -1.378 11.599 5.126 1.00 93.88 88 SER A CA 1
ATOM 672 C C . SER A 1 88 ? -1.964 12.449 3.997 1.00 93.88 88 SER A C 1
ATOM 674 O O . SER A 1 88 ? -2.951 13.147 4.213 1.00 93.88 88 SER A O 1
ATOM 676 N N . TRP A 1 89 ? -1.401 12.374 2.788 1.00 94.38 89 TRP A N 1
ATOM 677 C CA . TRP A 1 89 ? -1.917 13.090 1.619 1.00 94.38 89 TRP A CA 1
ATOM 678 C C . TRP A 1 89 ? -3.152 12.418 1.014 1.00 94.38 89 TRP A C 1
ATOM 680 O O . TRP A 1 89 ? -3.879 13.046 0.250 1.00 94.38 89 TRP A O 1
ATOM 690 N N . VAL A 1 90 ? -3.382 11.144 1.338 1.00 91.56 90 VAL A N 1
ATOM 691 C CA . VAL A 1 90 ? -4.468 10.332 0.770 1.00 91.56 90 VAL A CA 1
ATOM 692 C C . VAL A 1 90 ? -5.462 9.906 1.848 1.00 91.56 90 VAL A C 1
ATOM 694 O O . VAL A 1 90 ? -6.658 9.810 1.581 1.00 91.56 90 VAL A O 1
ATOM 697 N N . VAL A 1 91 ? -4.988 9.644 3.070 1.00 94.06 91 VAL A N 1
ATOM 698 C CA . VAL A 1 91 ? -5.803 9.123 4.169 1.00 94.06 91 VAL A CA 1
ATOM 699 C C . VAL A 1 91 ? -5.280 9.613 5.531 1.00 94.06 91 VAL A C 1
ATOM 701 O O . VAL A 1 91 ? -4.068 9.640 5.746 1.00 94.06 91 VAL A O 1
ATOM 704 N N . PRO A 1 92 ? -6.153 9.958 6.499 1.00 95.94 92 PRO A N 1
ATOM 705 C CA . PRO A 1 92 ? -5.715 10.273 7.857 1.00 95.94 92 PRO A CA 1
ATOM 706 C C . PRO A 1 92 ? -4.956 9.107 8.500 1.00 95.94 92 PRO A C 1
ATOM 708 O O . PRO A 1 92 ? -5.351 7.945 8.362 1.00 95.94 92 PRO A O 1
ATOM 711 N N . SER A 1 93 ? -3.917 9.414 9.279 1.00 94.50 93 SER A N 1
ATOM 712 C CA . SER A 1 93 ? -3.071 8.407 9.936 1.00 94.50 93 SER A CA 1
ATOM 713 C C . SER A 1 93 ? -3.860 7.444 10.827 1.00 94.50 93 SER A C 1
ATOM 715 O O . SER A 1 93 ? -3.542 6.259 10.880 1.00 94.50 93 SER A O 1
ATOM 717 N N . GLN A 1 94 ? -4.934 7.919 11.467 1.00 94.62 94 GLN A N 1
ATOM 718 C CA . GLN A 1 94 ? -5.826 7.077 12.270 1.00 94.62 94 GLN A CA 1
ATOM 719 C C . GLN A 1 94 ? -6.485 5.972 11.433 1.00 94.62 94 GLN A C 1
ATOM 721 O O . GLN A 1 94 ? -6.487 4.812 11.835 1.00 94.62 94 GLN A O 1
ATOM 726 N N . ILE A 1 95 ? -7.009 6.310 10.253 1.00 93.31 95 ILE A N 1
ATOM 727 C CA . ILE A 1 95 ? -7.665 5.345 9.361 1.00 93.31 95 ILE A C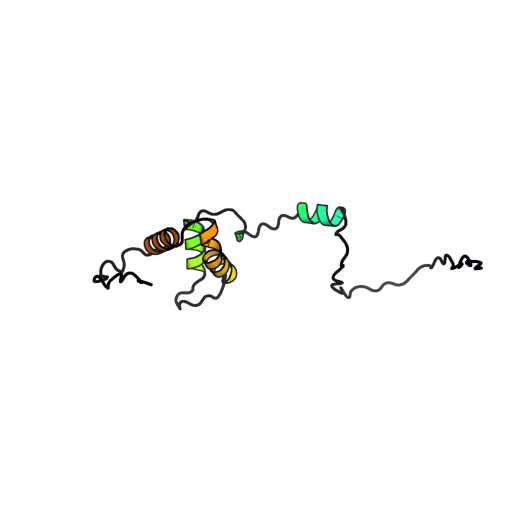A 1
ATOM 728 C C . ILE A 1 95 ? -6.632 4.395 8.746 1.00 93.31 95 ILE A C 1
ATOM 730 O O . ILE A 1 95 ? -6.883 3.196 8.630 1.00 93.31 95 ILE A O 1
ATOM 734 N N . PHE A 1 96 ? -5.446 4.907 8.407 1.00 93.75 96 PHE A N 1
ATOM 735 C CA . PHE A 1 96 ? -4.331 4.084 7.938 1.00 93.75 96 PHE A CA 1
ATOM 736 C C . PHE A 1 96 ? -3.929 3.019 8.972 1.00 93.75 96 PHE A C 1
ATOM 738 O O . PHE A 1 96 ? -3.836 1.838 8.639 1.00 93.75 96 PHE A O 1
ATOM 745 N N . ALA A 1 97 ? -3.765 3.419 10.237 1.00 92.75 97 ALA A N 1
ATOM 746 C CA . ALA A 1 97 ? -3.437 2.512 11.334 1.00 92.75 97 ALA A CA 1
ATOM 747 C C . ALA A 1 97 ? -4.552 1.490 11.604 1.00 92.75 97 ALA A C 1
ATOM 749 O O . ALA A 1 97 ? -4.264 0.317 11.829 1.00 92.75 97 ALA A O 1
ATOM 750 N N . GLN A 1 98 ? -5.823 1.899 11.528 1.00 92.50 98 GLN A N 1
ATOM 751 C CA . GLN A 1 98 ? -6.957 0.976 11.650 1.00 92.50 98 GLN A CA 1
ATOM 752 C C . GLN A 1 98 ? -6.960 -0.081 10.541 1.00 92.50 98 GLN A C 1
ATOM 754 O O . GLN A 1 98 ? -7.181 -1.259 10.818 1.00 92.50 98 GLN A O 1
ATOM 759 N N . LYS A 1 99 ? -6.673 0.315 9.295 1.00 91.38 99 LYS A N 1
ATOM 760 C CA . LYS A 1 99 ? -6.548 -0.631 8.179 1.00 91.38 99 LYS A CA 1
ATOM 761 C C . LYS A 1 99 ? -5.370 -1.581 8.357 1.00 91.38 99 LYS A C 1
ATOM 763 O O . LYS A 1 99 ? -5.533 -2.769 8.111 1.00 91.38 99 LYS A O 1
ATOM 768 N N . LEU A 1 100 ? -4.224 -1.092 8.831 1.00 91.31 100 LEU A N 1
ATOM 769 C CA . LEU A 1 100 ? -3.091 -1.945 9.205 1.00 91.31 100 LEU A CA 1
ATOM 770 C C . LEU A 1 100 ? -3.478 -2.959 10.285 1.00 91.31 100 LEU A C 1
ATOM 772 O O . LEU A 1 100 ? -3.191 -4.142 10.136 1.00 91.31 100 LEU A O 1
ATOM 776 N N . LEU A 1 101 ? -4.167 -2.514 11.338 1.00 90.06 101 LEU A N 1
ATOM 777 C CA . LEU A 1 101 ? -4.621 -3.382 12.423 1.00 90.06 101 LEU A CA 1
ATOM 778 C C . LEU A 1 101 ? -5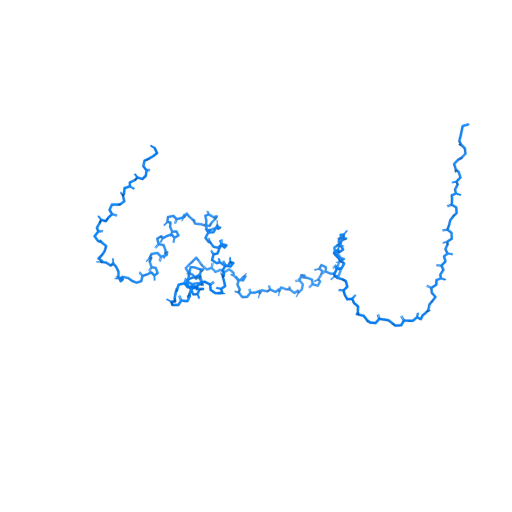.581 -4.468 11.921 1.00 90.06 101 LEU A C 1
ATOM 780 O O . LEU A 1 101 ? -5.474 -5.611 12.345 1.00 90.06 101 LEU A O 1
ATOM 784 N N . ALA A 1 102 ? -6.473 -4.136 10.986 1.00 88.62 102 ALA A N 1
ATOM 785 C CA . ALA A 1 102 ? -7.397 -5.096 10.387 1.00 88.62 102 ALA A CA 1
ATOM 786 C C . ALA A 1 102 ? -6.701 -6.186 9.546 1.00 88.62 102 ALA A C 1
ATOM 788 O O . ALA A 1 102 ? -7.268 -7.262 9.373 1.00 88.62 102 ALA A O 1
ATOM 789 N N . GLN A 1 103 ? -5.487 -5.933 9.035 1.00 83.75 103 GLN A N 1
ATOM 790 C CA . GLN A 1 103 ? -4.685 -6.939 8.320 1.00 83.75 103 GLN A CA 1
ATOM 791 C C . GLN A 1 103 ? -4.008 -7.938 9.265 1.00 83.75 103 GLN A C 1
ATOM 793 O O . GLN A 1 103 ? -3.597 -9.007 8.820 1.00 83.75 103 GLN A O 1
ATOM 798 N N . TYR A 1 104 ? -3.895 -7.621 10.558 1.00 81.94 104 TYR A N 1
ATOM 799 C CA . TYR A 1 104 ? -3.486 -8.595 11.561 1.00 81.94 104 TYR A CA 1
ATOM 800 C C . TYR A 1 104 ? -4.713 -9.437 11.934 1.00 81.94 104 TYR A C 1
ATOM 802 O O . TYR A 1 104 ? -5.613 -8.936 12.614 1.00 81.94 104 TYR A O 1
ATOM 810 N N . PRO A 1 105 ? -4.797 -10.711 11.502 1.00 58.00 105 PRO A N 1
ATOM 811 C CA . PRO A 1 105 ? -5.894 -11.572 11.916 1.00 58.00 105 PRO A CA 1
ATOM 812 C C . PRO A 1 105 ? -5.799 -11.707 13.429 1.00 58.00 105 PRO A C 1
ATOM 814 O O . PRO A 1 105 ? -4.708 -11.991 13.897 1.00 58.00 105 PRO A O 1
ATOM 817 N N . SER A 1 106 ? -6.900 -11.461 14.145 1.00 52.09 106 SER A N 1
ATOM 818 C CA . SER A 1 106 ? -7.337 -11.844 15.508 1.00 52.09 106 SER A CA 1
ATOM 819 C C . SER A 1 106 ? -6.398 -12.573 16.504 1.00 52.09 106 SER A C 1
ATOM 821 O O . SER A 1 106 ? -6.886 -13.146 17.473 1.00 52.09 106 SER A O 1
ATOM 823 N N . GLN A 1 107 ? -5.076 -12.553 16.362 1.00 46.94 107 GLN A N 1
ATOM 824 C CA . GLN A 1 107 ? -4.095 -13.268 17.180 1.00 46.94 107 GLN A CA 1
ATOM 825 C C . GLN A 1 107 ? -3.832 -12.547 18.506 1.00 46.94 107 GLN A C 1
ATOM 827 O O . GLN A 1 107 ? -3.049 -13.018 19.324 1.00 46.94 107 GLN A O 1
ATOM 832 N N . GLN A 1 108 ? -4.501 -11.414 18.741 1.00 46.69 108 GLN A N 1
ATOM 833 C CA . GLN A 1 108 ? -4.379 -10.633 19.966 1.00 46.69 108 GLN A CA 1
ATOM 834 C C . GLN A 1 108 ? -5.720 -10.089 20.479 1.00 46.69 108 GLN A C 1
ATOM 836 O O . GLN A 1 108 ? -5.737 -9.072 21.168 1.00 46.69 108 GLN A O 1
ATOM 841 N N . LEU A 1 109 ? -6.849 -10.790 20.288 1.00 46.78 109 LEU A N 1
ATOM 842 C CA . LEU A 1 109 ? -8.035 -10.553 21.142 1.00 46.78 109 LEU A CA 1
ATOM 843 C C . LEU A 1 109 ? -7.818 -11.024 22.603 1.00 46.78 109 LEU A C 1
ATOM 845 O O . LEU A 1 109 ? -8.728 -11.511 23.260 1.00 46.78 109 LEU A O 1
ATOM 849 N N . VAL A 1 110 ? -6.602 -10.836 23.118 1.00 46.88 110 VAL A N 1
ATOM 850 C CA . VAL A 1 110 ? -6.265 -10.701 24.533 1.00 46.88 110 VAL A CA 1
ATOM 851 C C . VAL A 1 110 ? -5.241 -9.564 24.647 1.00 46.88 110 VAL A C 1
ATOM 853 O O . VAL A 1 110 ? -4.099 -9.751 25.053 1.00 46.88 110 VAL A O 1
ATOM 856 N N . PHE A 1 111 ? -5.631 -8.352 24.256 1.00 42.59 111 PHE A N 1
ATOM 857 C CA . PHE A 1 111 ? -5.037 -7.161 24.848 1.00 42.59 111 PHE A CA 1
ATOM 858 C C . PHE A 1 111 ? -5.898 -6.794 26.058 1.00 42.59 111 PHE A C 1
ATOM 860 O O . PHE A 1 111 ? -7.033 -6.351 25.865 1.00 42.59 111 PHE A O 1
ATOM 867 N N . PRO A 1 112 ? -5.421 -6.974 27.307 1.00 41.72 112 PRO A N 1
ATOM 868 C CA . PRO A 1 112 ? -6.075 -6.308 28.418 1.00 41.72 112 PRO A CA 1
ATOM 869 C C . PRO A 1 112 ? -5.945 -4.814 28.145 1.00 41.72 112 PRO A C 1
ATOM 871 O O . PRO A 1 112 ? -4.909 -4.367 27.651 1.00 41.72 112 PRO A O 1
ATOM 874 N N . ALA A 1 113 ? -7.001 -4.064 28.433 1.00 45.75 113 ALA A N 1
ATOM 875 C CA . ALA A 1 113 ? -7.073 -2.621 28.296 1.00 45.75 113 ALA A CA 1
ATOM 876 C C . ALA A 1 113 ? -5.855 -1.918 28.930 1.00 45.75 113 ALA A C 1
ATOM 878 O O . ALA A 1 113 ? -5.899 -1.456 30.068 1.00 45.75 113 ALA A O 1
ATOM 879 N N . ARG A 1 114 ? -4.743 -1.800 28.201 1.00 45.81 114 ARG A N 1
ATOM 880 C CA . ARG A 1 114 ? -3.678 -0.865 28.536 1.00 45.81 114 ARG A CA 1
ATOM 881 C C . ARG A 1 114 ? -4.021 0.436 27.858 1.00 45.81 114 ARG A C 1
ATOM 883 O O . ARG A 1 114 ? -3.638 0.694 26.726 1.00 45.81 114 ARG A O 1
ATOM 890 N N . GLN A 1 115 ? -4.848 1.167 28.602 1.00 46.16 115 GLN A N 1
ATOM 891 C CA . GLN A 1 115 ? -4.978 2.612 28.619 1.00 46.16 115 GLN A CA 1
ATOM 892 C C . GLN A 1 115 ? -4.457 3.307 27.359 1.00 46.16 115 GLN A C 1
ATOM 894 O O . GLN A 1 115 ? -3.280 3.647 27.250 1.00 46.16 115 GLN A O 1
ATOM 899 N N . MET A 1 116 ? -5.391 3.639 26.471 1.00 45.94 116 MET A N 1
ATOM 900 C CA . MET A 1 116 ? -5.315 4.908 25.762 1.00 45.94 116 MET A CA 1
ATOM 901 C C . MET A 1 116 ? -5.347 6.022 26.816 1.00 45.94 116 MET A C 1
ATOM 903 O O . MET A 1 116 ? -6.414 6.501 27.188 1.00 45.94 116 MET A O 1
ATOM 907 N N . GLN A 1 117 ? -4.186 6.379 27.367 1.00 50.66 117 GLN A N 1
ATOM 908 C CA . GLN A 1 117 ? -4.033 7.680 28.004 1.00 50.66 117 GLN A CA 1
ATOM 909 C C . GLN A 1 117 ? -4.079 8.714 26.874 1.00 50.66 117 GLN A C 1
ATOM 911 O O . GLN A 1 117 ? -3.279 8.607 25.938 1.00 50.66 117 GLN A O 1
ATOM 916 N N . PRO A 1 118 ? -5.000 9.689 26.902 1.00 49.78 118 PRO A N 1
ATOM 917 C CA . PRO A 1 118 ? -4.884 10.829 26.014 1.00 49.78 118 PRO A CA 1
ATOM 918 C C . PRO A 1 118 ? -3.584 11.556 26.371 1.00 49.78 118 PRO A C 1
ATOM 920 O O . PRO A 1 118 ? -3.380 11.942 27.523 1.00 49.78 118 PRO A O 1
ATOM 923 N N . PHE A 1 119 ? -2.699 11.735 25.388 1.00 48.78 119 PHE A N 1
ATOM 924 C CA . PHE A 1 119 ? -1.646 12.741 25.483 1.00 48.78 119 PHE A CA 1
ATOM 925 C C . PHE A 1 119 ? -2.346 14.098 25.615 1.00 48.78 119 PHE A C 1
ATOM 927 O O . PHE A 1 119 ? -2.818 14.656 24.627 1.00 48.78 119 PHE A O 1
ATOM 934 N N . ASN A 1 120 ? -2.482 14.581 26.848 1.00 41.81 120 ASN A N 1
ATOM 935 C CA . ASN A 1 120 ? -2.799 15.977 27.104 1.00 41.81 120 ASN A CA 1
ATOM 936 C C . ASN A 1 120 ? -1.504 16.777 26.938 1.00 41.81 120 ASN A C 1
ATOM 938 O O . ASN A 1 120 ? -0.460 16.368 27.450 1.00 41.81 120 ASN A O 1
ATOM 942 N N . PHE A 1 121 ? -1.599 17.855 26.162 1.00 50.16 121 PHE A N 1
ATOM 943 C CA . PHE A 1 121 ? -0.580 18.897 26.052 1.00 50.16 121 PHE A CA 1
ATOM 944 C C . PHE A 1 121 ? -0.437 19.661 27.370 1.00 50.16 121 PHE A C 1
ATOM 946 O O . PHE A 1 121 ? -1.469 19.820 28.063 1.00 50.16 121 PHE A O 1
#

Organism: Umbra pygmaea (NCBI:txid75934)

Foldseek 3Di:
DDDDDDDDDDDDDDDDDDDDDDDPPPPVPPDDDDPVRVVVVVVDPPPPVLNDDDDLLVLLVVLVVCADPVRDRDPCPVSVVCCVVPVVVPDNPVVSVVSNVVVPPPPPPPDDPPDPPPPDD

Secondary structure (DSSP, 8-state):
------------------------------SPPPHHHHHHHHH-----GGGS---HHHHHHHHHTTB-TTS-B-S-HHHHHHHHHHGGGTS-HHHHHHHHHHHS-STTS------------

pLDDT: mean 70.58, std 20.53, range [32.72, 95.94]

Sequence (121 aa):
MNKSKRKSRVDLPCGVTGGVRSRRSVQRRMTCPSFPDISKALQNPVPSPQNRAASLDELILRCLNCFDSDGKLARGSQLVNMTLMMHSWVVPSQIFAQKLLAQYPSQQLVFPARQMQPFNF

Radius of gyration: 29.56 Å; chains: 1; bounding box: 48×72×71 Å